Protein AF-A0A6L4ATI3-F1 (afdb_monomer_lite)

Radius of gyration: 18.95 Å; chains: 1; bounding box: 39×36×45 Å

Structure (mmCIF, N/CA/C/O backbone):
data_AF-A0A6L4ATI3-F1
#
_entry.id   AF-A0A6L4ATI3-F1
#
loop_
_atom_site.group_PDB
_atom_site.id
_atom_site.type_symbol
_atom_site.label_atom_id
_atom_site.label_alt_id
_atom_site.label_comp_id
_atom_site.label_asym_id
_atom_site.label_entity_id
_atom_site.label_seq_id
_atom_site.pdbx_PDB_ins_code
_atom_site.Cartn_x
_atom_site.Cartn_y
_atom_site.Cartn_z
_atom_site.occupancy
_atom_site.B_iso_or_equiv
_atom_site.auth_seq_id
_atom_site.auth_comp_id
_atom_site.auth_asym_id
_atom_site.auth_atom_id
_atom_site.pdbx_PDB_model_num
ATOM 1 N N . MET A 1 1 ? 13.546 -15.801 -26.485 1.00 78.06 1 MET A N 1
ATOM 2 C CA . MET A 1 1 ? 13.840 -14.862 -25.381 1.00 78.06 1 MET A CA 1
ATOM 3 C C . MET A 1 1 ? 12.624 -13.968 -25.232 1.00 78.06 1 MET A C 1
ATOM 5 O O . MET A 1 1 ? 12.172 -13.461 -26.248 1.00 78.06 1 MET A O 1
ATOM 9 N N . ILE A 1 2 ? 12.040 -13.862 -24.039 1.00 79.75 2 ILE A N 1
ATOM 10 C CA . ILE A 1 2 ? 10.860 -13.007 -23.839 1.00 79.75 2 ILE A CA 1
ATOM 11 C C . ILE A 1 2 ? 11.338 -11.546 -23.802 1.00 79.75 2 ILE A C 1
ATOM 13 O O . ILE A 1 2 ? 12.281 -11.263 -23.057 1.00 79.75 2 ILE A O 1
ATOM 17 N N . PRO A 1 3 ? 10.741 -10.635 -24.590 1.00 91.25 3 PRO A N 1
ATOM 18 C CA . PRO A 1 3 ? 11.039 -9.210 -24.526 1.00 91.25 3 PRO A CA 1
ATOM 19 C C . PRO A 1 3 ? 10.847 -8.654 -23.113 1.00 91.25 3 PRO A C 1
ATOM 21 O O . PRO A 1 3 ? 9.884 -8.977 -22.419 1.00 91.25 3 PRO A O 1
ATOM 24 N N . TYR A 1 4 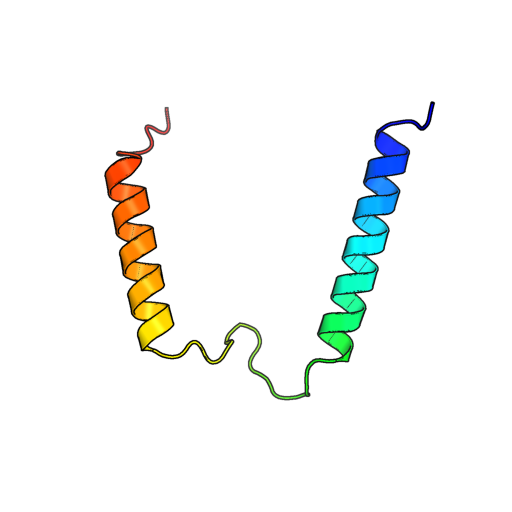? 11.756 -7.781 -22.681 1.00 87.75 4 TYR A N 1
ATOM 25 C CA . TYR A 1 4 ? 11.688 -7.159 -21.357 1.00 87.75 4 TYR A CA 1
ATOM 26 C C . TYR A 1 4 ? 10.366 -6.403 -21.122 1.00 87.75 4 TYR A C 1
ATOM 28 O O . TYR A 1 4 ? 9.822 -6.437 -20.018 1.00 87.75 4 TYR A O 1
ATOM 36 N N . GLU A 1 5 ? 9.808 -5.794 -22.170 1.00 92.69 5 GLU A N 1
ATOM 37 C CA . GLU A 1 5 ?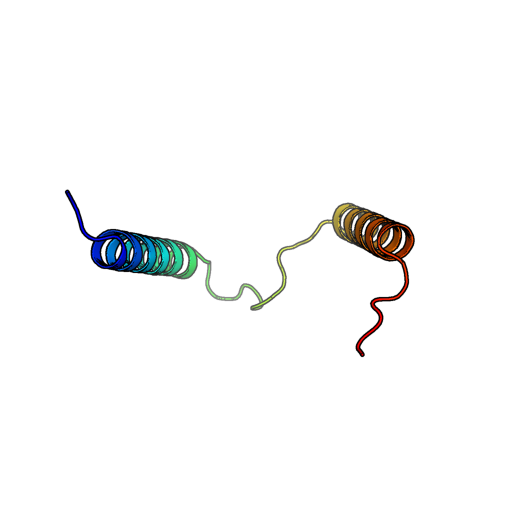 8.521 -5.091 -22.117 1.00 92.69 5 GLU A CA 1
ATOM 38 C C . GLU A 1 5 ? 7.348 -6.021 -21.786 1.00 92.69 5 GLU A C 1
ATOM 40 O O . GLU A 1 5 ? 6.481 -5.663 -20.986 1.00 92.69 5 GLU A O 1
ATOM 45 N N . ASP A 1 6 ? 7.361 -7.251 -22.303 1.00 91.88 6 ASP A N 1
ATOM 46 C CA . ASP A 1 6 ? 6.318 -8.241 -22.021 1.00 91.88 6 ASP A CA 1
ATOM 47 C C . ASP A 1 6 ? 6.389 -8.712 -20.561 1.00 91.88 6 ASP A C 1
ATOM 49 O O . ASP A 1 6 ? 5.366 -8.890 -19.895 1.00 91.88 6 ASP A O 1
ATOM 53 N N . ILE A 1 7 ? 7.604 -8.819 -20.010 1.00 89.56 7 ILE A N 1
ATOM 54 C CA . ILE A 1 7 ? 7.824 -9.109 -18.586 1.00 89.56 7 ILE A CA 1
ATOM 55 C C . ILE A 1 7 ? 7.299 -7.953 -17.721 1.00 89.56 7 ILE A C 1
ATOM 57 O O . ILE A 1 7 ? 6.629 -8.181 -16.711 1.00 89.56 7 ILE A O 1
ATOM 61 N N . GLN A 1 8 ? 7.560 -6.703 -18.111 1.00 92.69 8 GLN A N 1
ATOM 62 C CA . GLN A 1 8 ? 7.062 -5.522 -17.399 1.00 92.69 8 GLN A CA 1
ATOM 63 C C . GLN A 1 8 ? 5.534 -5.423 -17.441 1.00 92.69 8 GLN A C 1
ATOM 65 O O . GLN A 1 8 ? 4.912 -5.096 -16.424 1.00 92.69 8 GLN A O 1
ATOM 70 N N . ALA A 1 9 ? 4.917 -5.727 -18.583 1.00 92.44 9 ALA A N 1
ATOM 71 C CA . ALA A 1 9 ? 3.468 -5.763 -18.733 1.00 92.44 9 ALA A CA 1
ATOM 72 C C . ALA A 1 9 ? 2.837 -6.810 -17.801 1.00 92.44 9 A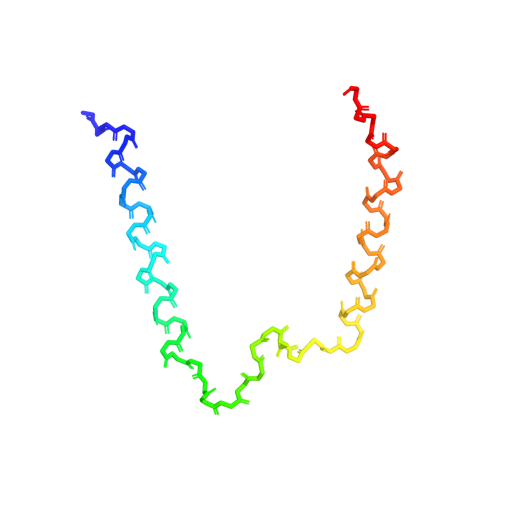LA A C 1
ATOM 74 O O . ALA A 1 9 ? 1.898 -6.495 -17.065 1.00 92.44 9 ALA A O 1
ATOM 75 N N . GLU A 1 10 ? 3.413 -8.012 -17.745 1.00 91.31 10 GLU A N 1
ATOM 76 C CA . GLU A 1 10 ? 2.967 -9.093 -16.863 1.00 91.31 10 GLU A CA 1
ATOM 77 C C . GLU A 1 10 ? 3.104 -8.720 -15.377 1.00 91.31 10 GLU A C 1
ATOM 79 O O . GLU A 1 10 ? 2.176 -8.907 -14.585 1.00 91.31 10 GLU A O 1
ATOM 84 N N . VAL A 1 11 ? 4.231 -8.117 -14.984 1.00 91.69 11 VAL A N 1
ATOM 85 C CA . VAL A 1 11 ? 4.451 -7.640 -13.608 1.00 91.69 11 VAL A CA 1
ATOM 86 C C . VAL A 1 11 ? 3.433 -6.564 -13.229 1.00 91.69 11 VAL A C 1
ATOM 88 O O . VAL A 1 11 ? 2.870 -6.597 -12.130 1.00 91.69 11 VAL A O 1
ATOM 91 N N . ARG A 1 12 ? 3.155 -5.614 -14.131 1.00 90.75 12 ARG A N 1
ATOM 92 C CA . ARG A 1 12 ? 2.142 -4.570 -13.911 1.00 90.75 12 ARG A CA 1
ATOM 93 C C . ARG A 1 12 ? 0.744 -5.169 -13.783 1.00 90.75 12 ARG A C 1
ATOM 95 O O . ARG A 1 12 ? 0.006 -4.741 -12.894 1.00 90.75 12 ARG A O 1
ATOM 102 N N . ARG A 1 13 ? 0.398 -6.161 -14.612 1.00 92.56 13 ARG A N 1
ATOM 103 C CA . ARG A 1 13 ? -0.884 -6.876 -14.547 1.00 92.56 13 ARG A CA 1
ATOM 104 C C . ARG A 1 13 ? -1.064 -7.558 -13.193 1.00 92.56 13 ARG A C 1
ATOM 106 O O . ARG A 1 13 ? -1.992 -7.213 -12.464 1.00 92.56 13 ARG A O 1
ATOM 113 N N . ARG A 1 14 ? -0.107 -8.399 -12.791 1.00 91.44 14 ARG A N 1
ATOM 114 C CA . ARG A 1 14 ? -0.130 -9.102 -11.494 1.00 91.44 14 ARG A CA 1
ATOM 115 C C . ARG A 1 14 ? -0.192 -8.144 -10.312 1.00 91.44 14 ARG A C 1
ATOM 117 O O . ARG A 1 14 ? -0.880 -8.397 -9.327 1.00 91.44 14 ARG A O 1
ATOM 124 N N . ARG A 1 15 ? 0.519 -7.015 -10.395 1.00 89.62 15 ARG A N 1
ATOM 125 C CA . ARG A 1 15 ? 0.476 -5.977 -9.359 1.00 89.62 15 ARG A CA 1
ATOM 126 C C . ARG A 1 15 ? -0.921 -5.368 -9.240 1.00 89.62 15 ARG A C 1
ATOM 128 O O . ARG A 1 15 ? -1.380 -5.183 -8.117 1.00 89.62 15 ARG A O 1
ATOM 135 N N . ARG A 1 16 ? -1.589 -5.062 -10.358 1.00 87.75 16 ARG A N 1
ATOM 136 C CA . ARG A 1 16 ? -2.966 -4.536 -10.360 1.00 87.75 16 ARG A CA 1
ATOM 137 C C . ARG A 1 16 ? -3.957 -5.546 -9.789 1.00 87.75 16 ARG A C 1
ATOM 139 O O . ARG A 1 16 ? -4.722 -5.180 -8.907 1.00 87.75 16 ARG A O 1
ATOM 146 N N . GLU A 1 17 ? -3.894 -6.800 -10.226 1.00 89.69 17 GLU A N 1
ATOM 147 C CA . GLU A 1 17 ? -4.749 -7.888 -9.723 1.00 89.69 17 GLU A CA 1
ATOM 148 C C . GLU A 1 17 ? -4.580 -8.081 -8.211 1.00 89.69 17 GLU A C 1
ATOM 150 O O . GLU A 1 17 ? -5.556 -8.138 -7.463 1.00 89.69 17 GLU A O 1
ATOM 155 N N . ARG A 1 18 ? -3.329 -8.083 -7.735 1.00 84.38 18 ARG A N 1
ATOM 156 C CA . ARG A 1 18 ? -3.018 -8.173 -6.305 1.00 84.38 18 ARG A CA 1
ATOM 157 C C . ARG A 1 18 ? -3.599 -7.001 -5.516 1.00 84.38 18 ARG A C 1
ATOM 159 O O . ARG A 1 18 ? -4.144 -7.213 -4.438 1.00 84.38 18 ARG A O 1
ATOM 166 N N . TRP A 1 19 ? -3.488 -5.776 -6.028 1.00 79.62 19 TRP A N 1
ATOM 167 C CA . TRP A 1 19 ? -4.080 -4.607 -5.373 1.00 79.62 19 TRP A CA 1
ATOM 168 C C . TRP A 1 19 ? -5.604 -4.659 -5.361 1.00 79.62 19 TRP A C 1
ATOM 170 O O . TRP A 1 19 ? -6.191 -4.373 -4.325 1.00 79.62 19 TRP A O 1
ATOM 180 N N . ALA A 1 20 ? -6.235 -5.072 -6.460 1.00 82.00 20 ALA A N 1
ATOM 181 C CA . ALA A 1 20 ? -7.684 -5.237 -6.522 1.00 82.00 20 ALA A CA 1
ATOM 182 C C . ALA A 1 20 ? -8.181 -6.245 -5.474 1.00 82.00 20 ALA A C 1
ATOM 184 O O . ALA A 1 20 ? -9.154 -5.972 -4.778 1.00 82.00 20 ALA A O 1
ATOM 185 N N . SER A 1 21 ? -7.467 -7.361 -5.292 1.00 80.62 21 SER A N 1
ATOM 186 C CA . SER A 1 21 ? -7.772 -8.346 -4.248 1.00 80.62 21 SER A CA 1
ATOM 187 C C . SER A 1 21 ? -7.612 -7.782 -2.831 1.00 80.62 21 SER A C 1
ATOM 189 O O . SER A 1 21 ? -8.463 -8.033 -1.983 1.00 80.62 21 SER A O 1
ATOM 191 N N . ILE A 1 22 ? -6.563 -6.993 -2.572 1.00 78.25 22 ILE A N 1
ATOM 192 C CA . ILE A 1 22 ? -6.350 -6.344 -1.266 1.00 78.25 22 ILE A CA 1
ATOM 193 C C . ILE A 1 22 ? -7.479 -5.360 -0.956 1.00 78.25 22 ILE A C 1
ATOM 195 O O . ILE A 1 22 ? -8.013 -5.386 0.146 1.00 78.25 22 ILE A O 1
ATOM 199 N N . VAL A 1 23 ? -7.843 -4.519 -1.927 1.00 75.06 23 VAL A N 1
ATOM 200 C CA . VAL A 1 23 ? -8.910 -3.521 -1.772 1.00 75.06 23 VAL A CA 1
ATOM 201 C C . VAL A 1 23 ? -10.263 -4.201 -1.569 1.00 75.06 23 VAL A C 1
ATOM 203 O O . VAL A 1 23 ? -11.022 -3.792 -0.700 1.00 75.06 23 VAL A O 1
ATOM 206 N N . ALA A 1 24 ? -10.557 -5.270 -2.314 1.00 77.31 24 ALA A N 1
ATOM 207 C CA . ALA A 1 24 ? -11.799 -6.027 -2.157 1.00 77.31 24 ALA A CA 1
ATOM 208 C C . ALA A 1 24 ? -11.902 -6.743 -0.798 1.00 77.31 24 ALA A C 1
ATOM 210 O O . ALA A 1 24 ? -13.001 -6.934 -0.287 1.00 77.31 24 ALA A O 1
ATOM 211 N N . ALA A 1 25 ? -10.767 -7.138 -0.216 1.00 77.19 25 ALA A N 1
ATOM 212 C CA . ALA A 1 25 ? -10.702 -7.760 1.104 1.00 77.19 25 ALA A CA 1
ATOM 213 C C . ALA A 1 25 ? -10.701 -6.740 2.261 1.00 77.19 25 ALA A C 1
ATOM 215 O O . ALA A 1 25 ? -10.704 -7.139 3.428 1.00 77.19 25 ALA A O 1
ATOM 216 N N . GLU A 1 26 ? -10.661 -5.436 1.972 1.00 70.31 26 GLU A N 1
ATOM 217 C CA . GLU A 1 26 ? -10.639 -4.400 2.998 1.00 70.31 26 GLU A CA 1
ATOM 218 C C . GLU A 1 26 ? -12.068 -4.117 3.500 1.00 70.31 26 GLU A C 1
ATOM 220 O O . GLU A 1 26 ? -12.960 -3.828 2.700 1.00 70.31 26 GLU A O 1
ATOM 225 N N . PRO A 1 2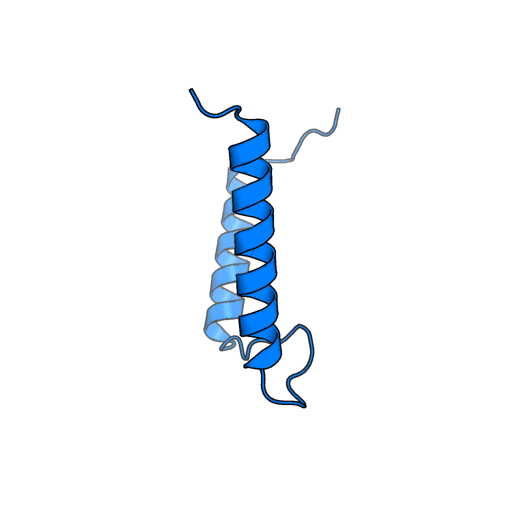7 ? -12.332 -4.212 4.818 1.00 68.25 27 PRO A N 1
ATOM 226 C CA . PRO A 1 27 ? -13.670 -3.993 5.349 1.00 68.25 27 PRO A CA 1
ATOM 227 C C . PRO A 1 27 ? -14.131 -2.542 5.117 1.00 68.25 27 PRO A C 1
ATOM 229 O O . PRO A 1 27 ? -13.348 -1.606 5.332 1.00 68.25 27 PRO A O 1
ATOM 232 N N . PRO A 1 28 ? -15.402 -2.329 4.724 1.00 63.72 28 PRO A N 1
ATOM 233 C CA . PRO A 1 28 ? -15.946 -0.994 4.519 1.00 63.72 28 PRO A CA 1
ATOM 234 C C . PRO A 1 28 ? -15.920 -0.211 5.838 1.00 63.72 28 PRO A C 1
ATOM 236 O O . PRO A 1 28 ? -16.338 -0.712 6.880 1.00 63.72 28 PRO A O 1
ATOM 239 N N . GLY A 1 29 ? -15.404 1.019 5.797 1.00 61.97 29 GLY A N 1
ATOM 240 C CA . GLY A 1 29 ? -15.285 1.893 6.971 1.00 61.97 29 GLY A CA 1
ATOM 241 C C . GLY A 1 29 ? -13.883 1.983 7.580 1.00 61.97 29 GLY A C 1
ATOM 242 O O . GLY A 1 29 ? -13.690 2.729 8.540 1.00 61.97 29 GLY A O 1
ATOM 243 N N . ARG A 1 30 ? -12.876 1.294 7.022 1.00 56.09 30 ARG A N 1
ATOM 244 C CA . ARG A 1 30 ? -11.477 1.552 7.386 1.00 56.09 30 ARG A CA 1
ATOM 245 C C . ARG A 1 30 ? -11.041 2.902 6.794 1.00 56.09 30 ARG A C 1
ATOM 247 O O . ARG A 1 30 ? -11.123 3.073 5.579 1.00 56.09 30 ARG A O 1
ATOM 254 N N . PRO A 1 31 ? -10.602 3.882 7.608 1.00 58.41 31 PRO A N 1
ATOM 255 C CA . PRO A 1 31 ? -10.173 5.173 7.087 1.00 58.41 31 PRO A CA 1
ATOM 256 C C . PRO A 1 31 ? -9.005 4.983 6.116 1.00 58.41 31 PRO A C 1
ATOM 258 O O . PRO A 1 31 ? -7.955 4.444 6.482 1.00 58.41 31 PRO A O 1
ATOM 261 N N . VAL A 1 32 ? -9.206 5.439 4.877 1.00 54.56 32 VAL A N 1
ATOM 262 C CA . VAL A 1 32 ? -8.209 5.407 3.804 1.00 54.56 32 VAL A CA 1
ATOM 263 C C . VAL A 1 32 ? -6.970 6.155 4.299 1.00 54.56 32 VAL A C 1
ATOM 265 O O . VAL A 1 32 ? -6.995 7.368 4.482 1.00 54.56 32 VAL A O 1
ATOM 268 N N . GLY A 1 33 ? -5.897 5.419 4.594 1.00 55.69 33 GLY A N 1
ATOM 269 C CA . GLY A 1 33 ? -4.620 5.989 5.038 1.00 55.69 33 GLY A CA 1
ATOM 270 C C . GLY A 1 33 ? -4.210 5.720 6.488 1.00 55.69 33 GLY A C 1
ATOM 271 O O . GLY A 1 33 ? -3.073 6.029 6.839 1.00 55.69 33 GLY A O 1
ATOM 272 N N . ARG A 1 34 ? -5.040 5.085 7.327 1.00 54.31 34 ARG A N 1
ATOM 273 C CA . ARG A 1 34 ? -4.598 4.643 8.662 1.00 54.31 34 ARG A CA 1
ATOM 274 C C . ARG A 1 34 ? -4.708 3.130 8.811 1.00 54.31 34 ARG A C 1
ATOM 276 O O . ARG A 1 34 ? -5.721 2.571 9.224 1.00 54.31 34 ARG A O 1
ATOM 283 N N . ARG A 1 35 ? -3.585 2.441 8.577 1.00 55.34 35 ARG A N 1
ATOM 284 C CA . ARG A 1 35 ? -3.284 1.256 9.397 1.00 55.34 35 ARG A CA 1
ATOM 285 C C . ARG A 1 35 ? -3.391 1.716 10.864 1.00 55.34 35 ARG A C 1
ATOM 287 O O . ARG A 1 35 ? -2.881 2.801 11.139 1.00 55.34 35 ARG A O 1
ATOM 294 N N . PRO A 1 36 ? -3.991 0.952 11.795 1.00 51.50 36 PRO A N 1
ATOM 295 C CA . PRO A 1 36 ? -3.676 1.124 13.203 1.00 51.50 36 PRO A CA 1
ATOM 296 C C . PRO A 1 36 ? -2.185 0.813 13.307 1.00 51.50 36 PRO A C 1
ATOM 298 O O . PRO A 1 36 ? -1.773 -0.345 13.333 1.00 51.50 36 PRO A O 1
ATOM 301 N N . ARG A 1 37 ? -1.355 1.844 13.172 1.00 58.53 37 ARG A N 1
ATOM 302 C CA . ARG A 1 37 ? 0.024 1.767 13.592 1.00 58.53 37 ARG A CA 1
ATOM 303 C C . ARG A 1 37 ? -0.094 1.920 15.087 1.00 58.53 37 ARG A C 1
ATOM 305 O O . ARG A 1 37 ? -0.549 2.949 15.572 1.00 58.53 37 ARG A O 1
ATOM 312 N N . ASP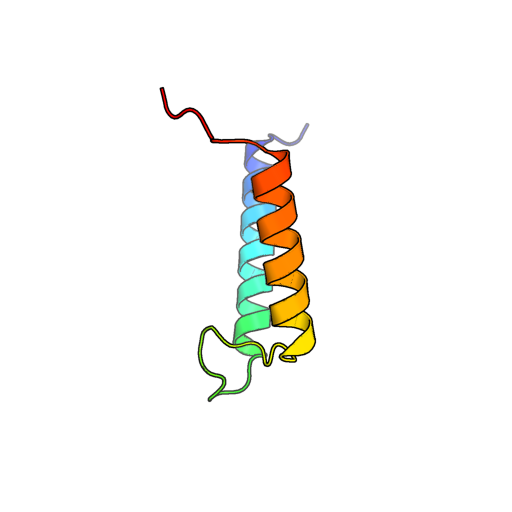 A 1 38 ? 0.204 0.835 15.774 1.00 75.69 38 ASP A N 1
ATOM 313 C CA . ASP A 1 38 ? 0.626 0.904 17.157 1.00 75.69 38 ASP A CA 1
ATOM 314 C C . ASP A 1 38 ? 1.501 2.169 17.335 1.00 75.69 38 ASP A C 1
ATOM 316 O O . ASP A 1 38 ? 2.453 2.341 16.557 1.00 75.69 38 ASP A O 1
ATOM 320 N N . PRO A 1 39 ? 1.152 3.088 18.255 1.00 76.25 39 PRO A N 1
ATOM 321 C CA . PRO A 1 39 ? 1.897 4.325 18.478 1.00 76.25 39 PRO A CA 1
ATOM 322 C C . PRO A 1 39 ? 3.401 4.086 18.652 1.00 76.25 39 PRO A C 1
ATOM 324 O O . PRO A 1 39 ? 4.219 4.891 18.198 1.00 76.25 39 PRO A O 1
ATOM 327 N N . GLU A 1 40 ? 3.780 2.943 19.228 1.00 78.06 40 GLU A N 1
ATOM 328 C CA . GLU A 1 40 ? 5.178 2.548 19.389 1.00 78.06 40 GLU A CA 1
ATOM 329 C C . GLU A 1 40 ? 5.863 2.290 18.040 1.00 78.06 40 GLU A C 1
ATOM 331 O O . GLU A 1 40 ? 7.001 2.713 17.811 1.00 78.06 40 GLU A O 1
ATOM 336 N N . GLN A 1 41 ? 5.158 1.668 17.093 1.00 78.62 41 GLN A N 1
ATOM 337 C CA . GLN A 1 41 ? 5.672 1.434 15.744 1.00 78.62 41 GLN A CA 1
ATOM 338 C C . GLN A 1 41 ? 5.812 2.732 14.947 1.00 78.62 41 GLN A C 1
ATOM 340 O O . GLN A 1 41 ? 6.751 2.871 14.161 1.00 78.62 41 GLN A O 1
ATOM 345 N N . GLU A 1 42 ? 4.901 3.689 15.125 1.00 75.56 42 GLU A N 1
ATOM 346 C CA . GLU A 1 42 ? 5.002 5.002 14.481 1.00 75.56 42 GLU A CA 1
ATOM 347 C C . GLU A 1 42 ? 6.194 5.803 15.019 1.00 75.56 42 GLU A C 1
ATOM 349 O O . GLU A 1 42 ? 6.982 6.348 14.235 1.00 75.56 42 GLU A O 1
ATOM 354 N N . ALA A 1 43 ? 6.392 5.793 16.339 1.00 82.62 43 ALA A N 1
ATOM 355 C CA . ALA A 1 43 ? 7.549 6.404 16.981 1.00 82.62 43 ALA A CA 1
ATOM 356 C C . ALA A 1 43 ? 8.867 5.765 16.508 1.00 82.62 43 ALA A C 1
ATOM 358 O O . ALA A 1 43 ? 9.816 6.475 16.153 1.00 82.62 43 ALA A O 1
ATOM 359 N N . LEU A 1 44 ? 8.918 4.431 16.425 1.00 85.25 44 LEU A N 1
ATOM 360 C CA . LEU A 1 44 ? 10.084 3.695 15.936 1.00 85.25 44 LEU A CA 1
ATOM 361 C C . LEU A 1 44 ? 10.428 4.073 14.493 1.00 85.25 44 LEU A C 1
ATOM 363 O O . LEU A 1 44 ? 11.584 4.351 14.177 1.00 85.25 44 LEU A O 1
ATOM 367 N N . LEU A 1 45 ? 9.436 4.109 13.609 1.00 83.38 45 LEU A N 1
ATOM 368 C CA . LEU A 1 45 ? 9.664 4.425 12.203 1.00 83.38 45 LEU A CA 1
ATOM 369 C C . LEU A 1 45 ? 10.072 5.877 11.992 1.00 83.38 45 LEU A C 1
ATOM 371 O O . LEU A 1 45 ? 10.959 6.130 11.185 1.00 83.38 45 LEU A O 1
ATOM 375 N N . THR A 1 46 ? 9.499 6.802 12.761 1.00 83.81 46 THR A N 1
ATOM 376 C CA . THR A 1 46 ? 9.908 8.212 12.765 1.00 83.81 46 THR A CA 1
ATOM 377 C C . THR A 1 46 ? 11.366 8.354 13.201 1.00 83.81 46 THR A C 1
ATOM 379 O O . THR A 1 46 ? 12.141 9.084 12.583 1.00 83.81 46 THR A O 1
ATOM 382 N N . ARG A 1 47 ? 11.781 7.611 14.235 1.00 86.06 47 ARG A N 1
ATOM 383 C CA . ARG A 1 47 ? 13.174 7.584 14.696 1.00 86.06 47 ARG A CA 1
ATOM 384 C C . ARG A 1 47 ? 14.117 7.017 13.634 1.00 86.06 47 ARG A C 1
ATOM 386 O O . ARG A 1 47 ? 15.188 7.577 13.410 1.00 86.06 47 ARG A O 1
ATOM 393 N N . LEU A 1 48 ? 13.729 5.923 12.980 1.00 86.19 48 LEU A N 1
ATOM 394 C CA . LEU A 1 48 ? 14.519 5.310 11.910 1.00 86.19 48 LEU A CA 1
ATOM 395 C C . LEU A 1 48 ? 14.624 6.213 10.679 1.00 86.19 48 LEU A C 1
ATOM 397 O O . LEU A 1 48 ? 15.677 6.249 10.048 1.00 86.19 48 LEU A O 1
ATOM 401 N N . ASP A 1 49 ? 13.561 6.941 10.342 1.00 83.44 49 ASP A N 1
ATOM 402 C CA . ASP A 1 49 ? 13.550 7.869 9.214 1.00 83.44 49 ASP A CA 1
ATOM 403 C C . ASP A 1 49 ? 14.460 9.078 9.467 1.00 83.44 49 ASP A C 1
ATOM 405 O O . ASP A 1 49 ? 15.320 9.378 8.641 1.00 83.44 49 ASP A O 1
ATOM 409 N N . ARG A 1 50 ? 14.397 9.675 10.667 1.00 83.62 50 ARG A N 1
ATOM 410 C CA . ARG A 1 50 ? 15.351 10.717 11.088 1.00 83.62 50 ARG A CA 1
ATOM 411 C C . ARG A 1 50 ? 16.798 10.231 11.006 1.00 83.62 50 ARG A C 1
ATOM 413 O O . ARG A 1 50 ? 17.615 10.861 10.346 1.00 83.62 50 ARG A O 1
ATOM 420 N N . ALA A 1 51 ? 17.091 9.050 11.553 1.00 85.50 51 ALA A N 1
ATOM 421 C CA . ALA A 1 51 ? 18.433 8.472 11.482 1.00 85.50 51 ALA A CA 1
ATOM 422 C C . ALA A 1 51 ? 18.900 8.195 10.037 1.00 85.50 51 ALA A C 1
ATOM 424 O O . ALA A 1 51 ? 20.098 8.235 9.753 1.00 85.50 51 ALA A O 1
ATOM 425 N N . ARG A 1 52 ? 17.981 7.897 9.108 1.00 81.00 52 ARG A N 1
ATOM 426 C CA . ARG A 1 52 ? 18.305 7.754 7.678 1.00 81.00 52 ARG A CA 1
ATOM 427 C C . ARG A 1 52 ? 18.645 9.091 7.033 1.00 81.00 52 ARG A C 1
ATOM 429 O O . ARG A 1 52 ? 19.581 9.127 6.238 1.00 81.00 52 ARG A O 1
ATOM 436 N N . LEU A 1 53 ? 17.904 10.150 7.352 1.00 80.88 53 LEU A N 1
ATOM 437 C CA . LEU A 1 53 ? 18.166 11.500 6.851 1.00 80.88 53 LEU A CA 1
ATOM 438 C C . LEU A 1 53 ? 19.509 12.027 7.368 1.00 80.88 53 LEU A C 1
ATOM 440 O O . LEU A 1 53 ? 20.317 12.494 6.569 1.00 80.88 53 LEU A O 1
ATOM 444 N N . ASP A 1 54 ? 19.800 11.825 8.654 1.00 79.81 54 ASP A N 1
ATOM 445 C CA . ASP A 1 54 ? 21.083 12.204 9.259 1.00 79.81 54 ASP A CA 1
ATOM 446 C C . ASP A 1 54 ? 22.266 11.485 8.589 1.00 79.81 54 ASP A C 1
ATOM 448 O O . ASP A 1 54 ? 23.308 12.085 8.333 1.00 79.81 54 ASP A O 1
ATOM 452 N N . ARG A 1 55 ? 22.100 10.201 8.235 1.00 75.56 55 ARG A N 1
ATOM 453 C CA . ARG A 1 55 ? 23.125 9.422 7.515 1.00 75.56 55 ARG A CA 1
ATOM 454 C C . ARG A 1 55 ? 23.276 9.804 6.045 1.00 75.56 55 ARG A C 1
ATOM 456 O O . ARG A 1 55 ? 24.355 9.615 5.492 1.00 75.56 55 ARG A O 1
ATOM 463 N N . ARG A 1 56 ? 22.208 10.263 5.386 1.00 74.25 56 ARG A N 1
ATOM 464 C CA . ARG A 1 56 ? 22.251 10.659 3.969 1.00 74.25 56 ARG A CA 1
ATOM 465 C C . ARG A 1 56 ? 22.874 12.039 3.759 1.00 74.25 56 ARG A C 1
ATOM 467 O O . ARG A 1 56 ? 23.306 12.313 2.642 1.00 74.25 56 ARG A O 1
ATOM 474 N N . GLY A 1 57 ? 22.951 12.865 4.804 1.00 65.38 57 GLY A N 1
ATOM 475 C CA . GLY A 1 57 ? 23.366 14.260 4.687 1.00 65.38 57 GLY A CA 1
ATOM 476 C C . GLY A 1 57 ? 22.361 15.094 3.875 1.00 65.38 57 GLY A C 1
ATOM 477 O O . GLY A 1 57 ? 21.395 14.553 3.325 1.00 65.38 57 GLY A O 1
ATOM 478 N N . PRO A 1 58 ? 22.545 16.424 3.796 1.00 65.56 58 PRO A N 1
ATOM 479 C CA . PRO A 1 58 ? 21.677 17.272 2.992 1.00 65.56 58 PRO A CA 1
ATOM 480 C C . PRO A 1 58 ? 21.757 16.838 1.527 1.00 65.56 58 PRO A C 1
AT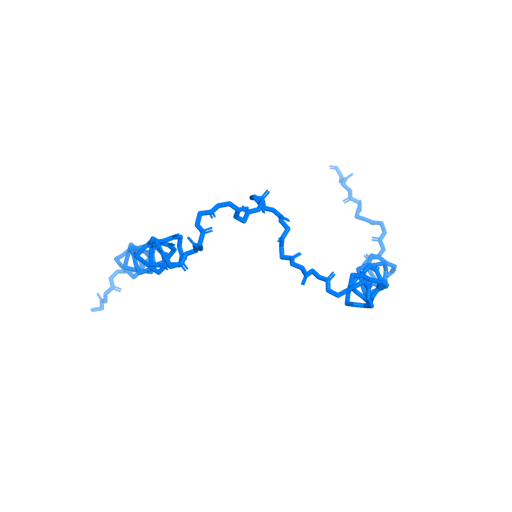OM 482 O O . PRO A 1 58 ? 22.834 16.818 0.928 1.00 65.56 58 PRO A O 1
ATOM 485 N N . VAL A 1 59 ? 20.606 16.500 0.942 1.00 61.50 59 VAL A N 1
ATOM 486 C CA . VAL A 1 59 ? 20.491 16.282 -0.501 1.00 61.50 59 VAL A CA 1
ATOM 487 C C . VAL A 1 59 ? 20.814 17.616 -1.167 1.00 61.50 59 VAL A C 1
ATOM 489 O O . VAL A 1 59 ? 19.998 18.535 -1.140 1.00 61.50 59 VAL A O 1
ATOM 492 N N . ARG A 1 60 ? 22.020 17.753 -1.731 1.00 61.44 60 ARG A N 1
ATOM 493 C CA . ARG A 1 60 ? 22.329 18.865 -2.632 1.00 61.44 60 ARG A CA 1
ATOM 494 C C . ARG A 1 60 ? 21.477 18.682 -3.880 1.00 61.44 60 ARG A C 1
ATOM 496 O O . ARG A 1 60 ? 21.800 17.870 -4.741 1.00 61.44 60 ARG A O 1
ATOM 503 N N . ILE A 1 61 ? 20.371 19.410 -3.932 1.00 58.00 61 ILE A N 1
ATOM 504 C CA . ILE A 1 61 ? 19.654 19.670 -5.172 1.00 58.00 61 ILE A CA 1
ATOM 505 C C . ILE A 1 61 ? 20.468 20.772 -5.853 1.00 58.00 61 ILE A C 1
ATOM 507 O O . ILE A 1 61 ? 20.512 21.896 -5.352 1.00 58.00 61 ILE A O 1
ATOM 511 N N . GLY A 1 62 ? 21.240 20.378 -6.866 1.00 50.78 62 GLY A N 1
ATOM 512 C CA . GLY A 1 62 ? 21.953 21.298 -7.753 1.00 50.78 62 GLY A CA 1
ATOM 513 C C . GLY A 1 62 ? 21.015 21.942 -8.758 1.00 50.78 62 GLY A C 1
ATOM 514 O O . GLY A 1 62 ? 19.946 21.345 -9.021 1.00 50.78 62 GLY A O 1
#

pLDDT: mean 76.81, std 12.47, range [50.78, 92.69]

Secondary structure (DSSP, 8-state):
---HHHHHHHHHHHHHHHHHHHHHTSPTT--TT-----HHHHHHHHHHHHHHHHHH------

Sequence (62 aa):
MIPYEDIQAEVRRRRRERWASIVAAEPPGRPVGRRPRDPEQEALLTRLDRARLDRRGPVRIG

Foldseek 3Di:
DDDPVVVVVVVVVVVVVVVVVVVVPDDPPDPDPDDPPPVVNVVVVVVVVVVVDVVVDDDPPD